Protein AF-A0A4Y2R1E6-F1 (afdb_monomer)

InterPro domains:
  IPR061502 Copia/RE1/RE2-like, N-terminal domain [PF14223] (24-165)

Secondary structure (DSSP, 8-state):
-PPP----PPPB-TTTHHHHHHHHHHHHHHTT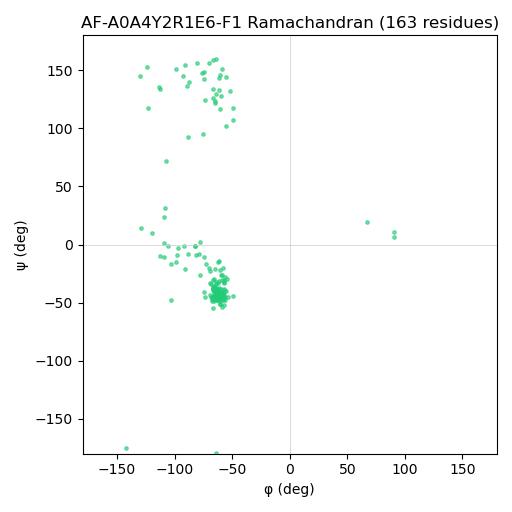-GGGGSSS---PPTT--HHHHHHHHHHHHHHHHHHHHTB-HHHHGGGTT--SHHHHHHHHHHHH-HHHHHHHHHHHHHHHH----TTS-HHHHHHHHHHHHHHHHHTT-PPPHHHHHHHHHHTS-GGGGGG--

Mean predicted aligned error: 11.77 Å

Organism: Araneus ventricosus (NCBI:txid182803)

Structure (mmCIF, N/CA/C/O backbone):
data_AF-A0A4Y2R1E6-F1
#
_entry.id   AF-A0A4Y2R1E6-F1
#
loop_
_atom_site.group_PDB
_atom_site.id
_atom_site.type_symbol
_atom_site.label_atom_id
_atom_site.label_alt_id
_atom_site.label_comp_id
_atom_site.label_asym_id
_atom_site.label_entity_id
_atom_site.label_seq_id
_atom_site.pdbx_PDB_ins_code
_atom_site.Cartn_x
_atom_site.Cartn_y
_atom_site.Cartn_z
_atom_site.occupancy
_atom_site.B_iso_or_equiv
_atom_site.auth_seq_id
_atom_site.auth_comp_id
_atom_site.auth_asym_id
_atom_site.auth_atom_id
_atom_site.pdbx_PDB_model_num
ATOM 1 N N . MET A 1 1 ? -1.240 11.149 -34.982 1.00 43.50 1 MET A N 1
ATOM 2 C CA . MET A 1 1 ? -1.102 10.604 -33.617 1.00 43.50 1 MET A CA 1
ATOM 3 C C . MET A 1 1 ? -2.066 11.384 -32.755 1.00 43.50 1 MET A C 1
ATOM 5 O O . MET A 1 1 ? -1.889 12.589 -32.640 1.00 43.50 1 MET A O 1
ATOM 9 N N . GLU A 1 2 ? -3.129 10.749 -32.270 1.00 37.09 2 GLU A N 1
ATOM 10 C CA . GLU A 1 2 ? -4.023 11.388 -31.299 1.00 37.09 2 GLU A CA 1
ATOM 11 C C . GLU A 1 2 ? -3.229 11.715 -30.027 1.00 37.09 2 GLU A C 1
ATOM 13 O O . GLU A 1 2 ? -2.329 10.945 -29.666 1.00 37.09 2 GLU A O 1
ATOM 18 N N . PRO A 1 3 ? -3.495 12.849 -29.357 1.00 45.69 3 PRO A N 1
ATOM 19 C CA . PRO A 1 3 ? -2.862 13.126 -28.080 1.00 45.69 3 PRO A CA 1
ATOM 20 C C . PRO A 1 3 ? -3.265 12.014 -27.110 1.00 45.69 3 PRO A C 1
ATOM 22 O O . PRO A 1 3 ? -4.446 11.847 -26.812 1.00 45.69 3 PRO A O 1
ATOM 25 N N . MET A 1 4 ? -2.280 11.233 -26.646 1.00 45.03 4 MET A N 1
ATOM 26 C CA . MET A 1 4 ? -2.476 10.284 -25.551 1.00 45.03 4 MET A CA 1
ATOM 27 C C . MET A 1 4 ? -3.177 11.036 -24.429 1.00 45.03 4 MET A C 1
ATOM 29 O O . MET A 1 4 ? -2.639 12.027 -23.938 1.00 45.03 4 MET A O 1
ATOM 33 N N . ASN A 1 5 ? -4.386 10.597 -24.084 1.00 47.94 5 ASN A N 1
ATOM 34 C CA . ASN A 1 5 ? -5.193 11.204 -23.044 1.00 47.94 5 ASN A CA 1
ATOM 35 C C . ASN A 1 5 ? -4.357 11.225 -21.757 1.00 47.94 5 ASN A C 1
ATOM 37 O O . ASN A 1 5 ? -4.124 10.190 -21.128 1.00 47.94 5 ASN A O 1
ATOM 41 N N . VAL A 1 6 ? -3.800 12.390 -21.425 1.00 58.16 6 VAL A N 1
ATOM 42 C CA . VAL A 1 6 ? -3.018 12.561 -20.208 1.00 58.16 6 VAL A CA 1
ATOM 43 C C . VAL A 1 6 ? -4.055 12.601 -19.109 1.00 58.16 6 VAL A C 1
ATOM 45 O O . VAL A 1 6 ? -4.661 13.641 -18.874 1.00 58.16 6 VAL A O 1
ATOM 48 N N . PHE A 1 7 ? -4.309 11.453 -18.483 1.00 63.84 7 PHE A N 1
ATOM 49 C CA . PHE A 1 7 ? -5.107 11.398 -17.269 1.00 63.84 7 PHE A CA 1
ATOM 50 C C . PHE A 1 7 ? -4.562 12.458 -16.300 1.00 63.84 7 PHE A C 1
ATOM 52 O O . PHE A 1 7 ? -3.455 12.329 -15.776 1.00 63.84 7 PHE A O 1
ATOM 59 N N . GLN A 1 8 ? -5.305 13.551 -16.126 1.00 72.25 8 GLN A N 1
ATOM 60 C CA . GLN A 1 8 ? -4.972 14.593 -15.168 1.00 72.25 8 GLN A CA 1
ATOM 61 C C . GLN A 1 8 ? -5.613 14.215 -13.840 1.00 72.25 8 GLN A C 1
ATOM 63 O O . GLN A 1 8 ? -6.771 14.520 -13.577 1.00 72.25 8 GLN A O 1
ATOM 68 N N . PHE A 1 9 ? -4.848 13.522 -13.008 1.00 84.88 9 PHE A N 1
ATOM 69 C CA . PHE A 1 9 ? -5.164 13.333 -11.597 1.00 84.88 9 PHE A CA 1
ATOM 70 C C . PHE A 1 9 ? -4.366 14.331 -10.764 1.00 84.88 9 PHE A C 1
ATOM 72 O O . PHE A 1 9 ? -3.263 14.753 -11.128 1.00 84.88 9 PHE A O 1
ATOM 79 N N . LYS A 1 10 ? -4.933 14.712 -9.619 1.00 90.94 10 LYS A N 1
ATOM 80 C CA . LYS A 1 10 ? -4.229 15.552 -8.655 1.00 90.94 10 LYS A CA 1
ATOM 81 C C . LYS A 1 10 ? -3.057 14.748 -8.090 1.00 90.94 10 LYS A C 1
ATOM 83 O O . LYS A 1 10 ? -3.251 13.637 -7.599 1.00 90.94 10 LYS A O 1
ATOM 88 N N . LYS A 1 11 ? -1.850 15.310 -8.166 1.00 96.12 11 LYS A N 1
ATOM 89 C CA . LYS A 1 11 ? -0.652 14.696 -7.585 1.00 96.12 11 LYS A CA 1
ATOM 90 C C . LYS A 1 11 ? -0.814 14.494 -6.076 1.00 96.12 11 LYS A C 1
ATOM 92 O O . LYS A 1 11 ? -1.562 15.239 -5.444 1.00 96.12 11 LYS A O 1
ATOM 97 N N . LEU A 1 12 ? -0.152 13.483 -5.512 1.00 96.19 12 LEU A N 1
ATOM 98 C CA . LEU A 1 12 ? -0.236 13.198 -4.079 1.00 96.19 12 LEU A CA 1
ATOM 99 C C . LEU A 1 12 ? 0.291 14.376 -3.265 1.00 96.19 12 LEU A C 1
ATOM 101 O O . LEU A 1 12 ? 1.394 14.857 -3.515 1.00 96.19 12 LEU A O 1
ATOM 105 N N . ASN A 1 13 ? -0.476 14.750 -2.251 1.00 91.31 13 ASN A N 1
ATOM 106 C CA . ASN A 1 13 ? -0.092 15.641 -1.176 1.00 91.31 13 ASN A CA 1
ATOM 107 C C . ASN A 1 13 ? -0.696 15.170 0.150 1.00 91.31 13 ASN A C 1
ATOM 109 O O . ASN A 1 13 ? -1.346 14.124 0.222 1.00 91.31 13 ASN A O 1
ATOM 113 N N . ASN A 1 14 ? -0.498 15.968 1.197 1.00 85.00 14 ASN A N 1
ATOM 114 C CA . ASN A 1 14 ? -0.884 15.608 2.559 1.00 85.00 14 ASN A CA 1
ATOM 115 C C . ASN A 1 14 ? -2.395 15.346 2.743 1.00 85.00 14 ASN A C 1
ATOM 117 O O . ASN A 1 14 ? -2.775 14.627 3.666 1.00 85.00 14 ASN A O 1
ATOM 121 N N . ASP A 1 15 ? -3.253 15.872 1.862 1.00 85.25 15 ASP A N 1
ATOM 122 C CA . ASP A 1 15 ? -4.706 15.915 2.078 1.00 85.25 15 ASP A CA 1
ATOM 123 C C . ASP A 1 15 ? -5.519 15.027 1.126 1.00 85.25 15 ASP A C 1
ATOM 125 O O . ASP A 1 15 ? -6.725 14.856 1.313 1.00 85.25 15 ASP A O 1
ATOM 129 N N . ASN A 1 16 ? -4.907 14.465 0.080 1.00 89.19 16 ASN A N 1
ATOM 130 C CA . ASN A 1 16 ? -5.647 13.797 -0.999 1.00 89.19 16 ASN A CA 1
ATOM 131 C C . ASN A 1 16 ? -5.316 12.312 -1.194 1.00 89.19 16 ASN A C 1
ATOM 133 O O . ASN A 1 16 ? -5.797 11.723 -2.165 1.00 89.19 16 ASN A O 1
ATOM 137 N N . TYR A 1 17 ? -4.567 11.690 -0.277 1.00 90.62 17 TYR A N 1
ATOM 138 C CA . TYR A 1 17 ? -4.094 10.311 -0.433 1.00 90.62 17 TYR A CA 1
ATOM 139 C C . TYR A 1 17 ? -5.188 9.311 -0.823 1.00 90.62 17 TYR A C 1
ATOM 141 O O . TYR A 1 17 ? -4.992 8.517 -1.737 1.00 90.62 17 TYR A O 1
ATOM 149 N N . ARG A 1 18 ? -6.370 9.361 -0.189 1.00 88.06 18 ARG A N 1
ATOM 150 C CA . ARG A 1 18 ? -7.468 8.426 -0.498 1.00 88.06 18 ARG A CA 1
ATOM 151 C C . ARG A 1 18 ? -7.880 8.483 -1.971 1.00 88.06 18 ARG A C 1
ATOM 153 O O . ARG A 1 18 ? -8.096 7.436 -2.575 1.00 88.06 18 ARG A O 1
ATOM 160 N N . GLN A 1 19 ? -8.017 9.688 -2.525 1.00 90.44 19 GLN A N 1
ATOM 161 C CA . GLN A 1 19 ? -8.400 9.867 -3.925 1.00 90.44 19 GLN A CA 1
ATOM 162 C C . GLN A 1 19 ? -7.232 9.511 -4.848 1.00 90.44 19 GLN A C 1
ATOM 164 O O . GLN A 1 19 ? -7.412 8.722 -5.770 1.00 90.44 19 GLN A O 1
ATOM 169 N N . TRP A 1 20 ? -6.023 9.989 -4.531 1.00 95.38 20 TRP A N 1
ATOM 170 C CA . TRP A 1 20 ? -4.803 9.654 -5.268 1.00 95.38 20 TRP A CA 1
ATOM 171 C C . TRP A 1 20 ? -4.600 8.135 -5.382 1.00 95.38 20 TRP A C 1
ATOM 173 O O . TRP A 1 20 ? -4.366 7.616 -6.470 1.00 95.38 20 TRP A O 1
ATOM 183 N N . LYS A 1 21 ? -4.783 7.393 -4.284 1.00 94.88 21 LYS A N 1
ATOM 184 C CA . LYS A 1 21 ? -4.656 5.931 -4.248 1.00 94.88 21 LYS A CA 1
ATOM 185 C C . LYS A 1 21 ? -5.617 5.256 -5.224 1.00 94.88 21 LYS A C 1
ATOM 187 O O . LYS A 1 21 ? -5.233 4.303 -5.901 1.00 94.88 21 LYS A O 1
ATOM 192 N N . LEU A 1 22 ? -6.865 5.725 -5.301 1.00 94.19 22 LEU A N 1
ATOM 193 C CA . LEU A 1 22 ? -7.852 5.198 -6.245 1.00 94.19 22 LEU A CA 1
ATOM 194 C C . LEU A 1 22 ? -7.458 5.517 -7.689 1.00 94.19 22 LEU A C 1
ATOM 196 O O . LEU A 1 22 ? -7.443 4.609 -8.519 1.00 94.19 22 LEU A O 1
ATOM 200 N N . ASP A 1 23 ? -7.080 6.763 -7.968 1.00 95.50 23 ASP A N 1
ATOM 201 C CA . ASP A 1 23 ? -6.728 7.217 -9.314 1.00 95.50 23 ASP A CA 1
ATOM 202 C C . ASP A 1 23 ? -5.497 6.472 -9.854 1.00 95.50 23 ASP A C 1
ATOM 204 O O . ASP A 1 23 ? -5.527 5.927 -10.960 1.00 95.50 23 ASP A O 1
ATOM 208 N N . ILE A 1 24 ? -4.434 6.354 -9.051 1.00 96.19 24 ILE A N 1
ATOM 209 C CA . ILE A 1 24 ? -3.210 5.646 -9.451 1.00 96.19 24 ILE A CA 1
ATOM 210 C C . ILE A 1 24 ? -3.439 4.141 -9.552 1.00 96.19 24 ILE A C 1
ATOM 212 O O . ILE A 1 24 ? -2.891 3.498 -10.449 1.00 96.19 24 ILE A O 1
ATOM 216 N N . LYS A 1 25 ? -4.312 3.564 -8.719 1.00 95.50 25 LYS A N 1
ATOM 217 C CA . LYS A 1 25 ? -4.726 2.168 -8.883 1.00 95.50 25 LYS A CA 1
ATOM 218 C C . LYS A 1 25 ? -5.420 1.940 -10.229 1.00 95.50 25 LYS A C 1
ATOM 220 O O . LYS A 1 25 ? -5.069 0.982 -10.916 1.00 95.50 25 LYS A O 1
ATOM 225 N N . MET A 1 26 ? -6.360 2.805 -10.618 1.00 96.00 26 MET A N 1
ATOM 226 C CA . MET A 1 26 ? -7.043 2.705 -11.916 1.00 96.00 26 MET A CA 1
ATOM 227 C C . MET A 1 26 ? -6.069 2.892 -13.082 1.00 96.00 26 MET A C 1
ATOM 229 O O . MET A 1 26 ? -6.111 2.127 -14.042 1.00 96.00 26 MET A O 1
ATOM 233 N N . LEU A 1 27 ? -5.134 3.835 -12.966 1.00 95.31 27 LEU A N 1
ATOM 234 C CA . LEU A 1 27 ? -4.097 4.063 -13.971 1.00 95.31 27 LEU A CA 1
ATOM 235 C C . LEU A 1 27 ? -3.175 2.851 -14.154 1.00 95.31 27 LEU A C 1
ATOM 237 O O . LEU A 1 27 ? -2.862 2.460 -15.276 1.00 95.31 27 LEU A O 1
ATOM 241 N N . LEU A 1 28 ? -2.722 2.242 -13.057 1.00 95.62 28 LEU A N 1
ATOM 242 C CA . LEU A 1 28 ? -1.891 1.042 -13.121 1.00 95.62 28 LEU A CA 1
ATOM 243 C C . LEU A 1 28 ? -2.661 -0.136 -13.731 1.00 95.62 28 LEU A C 1
ATOM 245 O O . LEU A 1 28 ? -2.058 -0.946 -14.432 1.00 95.62 28 LEU A O 1
ATOM 249 N N . MET A 1 29 ? -3.971 -0.242 -13.491 1.00 95.12 29 MET A N 1
ATOM 250 C CA . MET A 1 29 ? -4.819 -1.260 -14.122 1.00 95.12 29 MET A CA 1
ATOM 251 C C . MET A 1 29 ? -4.965 -1.029 -15.627 1.00 95.12 29 MET A C 1
ATOM 253 O O . MET A 1 29 ? -4.723 -1.958 -16.393 1.00 95.12 29 MET A O 1
ATOM 257 N N . GLU A 1 30 ? -5.282 0.197 -16.046 1.00 94.44 30 GLU A N 1
ATOM 258 C CA . GLU A 1 30 ? -5.410 0.578 -17.461 1.00 94.44 30 GLU A CA 1
ATOM 259 C C . GLU A 1 30 ? -4.123 0.285 -18.244 1.00 94.44 30 GLU A C 1
ATOM 261 O O . GLU A 1 30 ? -4.165 -0.275 -19.335 1.00 94.44 30 GLU A O 1
ATOM 266 N N . ARG A 1 31 ? -2.962 0.536 -17.628 1.00 93.75 31 ARG A N 1
ATOM 267 C CA . ARG A 1 31 ? -1.646 0.285 -18.234 1.00 93.75 31 ARG A CA 1
ATOM 268 C C . ARG A 1 31 ? -1.153 -1.162 -18.124 1.00 93.75 31 ARG A C 1
ATOM 270 O O . ARG A 1 31 ? -0.039 -1.444 -18.561 1.00 93.75 31 ARG A O 1
ATOM 277 N N . GLY A 1 32 ? -1.902 -2.064 -17.485 1.00 94.12 32 GLY A N 1
ATOM 278 C CA . GLY A 1 32 ? -1.463 -3.445 -17.229 1.00 94.12 32 GLY A CA 1
ATOM 279 C C . GLY A 1 32 ? -0.288 -3.575 -16.243 1.00 94.12 32 GLY A C 1
ATOM 280 O O . GLY A 1 32 ? 0.398 -4.599 -16.207 1.00 94.12 32 GLY A O 1
ATOM 281 N N . LEU A 1 33 ? -0.044 -2.543 -15.430 1.00 96.06 33 LEU A N 1
ATOM 282 C CA . LEU A 1 33 ? 1.063 -2.436 -14.472 1.00 96.06 33 LEU A CA 1
ATOM 283 C C . LEU A 1 33 ? 0.659 -2.802 -13.034 1.00 96.06 33 LEU A C 1
ATOM 285 O O . LEU A 1 33 ? 1.524 -2.950 -12.176 1.00 96.06 33 LEU A O 1
ATOM 289 N N . PHE A 1 34 ? -0.636 -2.983 -12.752 1.00 94.94 34 PHE A N 1
ATOM 290 C CA . PHE A 1 34 ? -1.148 -3.266 -11.400 1.00 94.94 34 PHE A CA 1
ATOM 291 C C . PHE A 1 34 ? -0.486 -4.485 -10.730 1.00 94.94 34 PHE A C 1
ATOM 293 O O . PHE A 1 34 ? -0.303 -4.507 -9.514 1.00 94.94 34 PHE A O 1
ATOM 300 N N . LYS A 1 35 ? -0.050 -5.474 -11.520 1.00 94.56 35 LYS A N 1
ATOM 301 C CA . LYS A 1 35 ? 0.689 -6.653 -11.038 1.00 94.56 35 LYS A CA 1
ATOM 302 C C . LYS A 1 35 ? 1.965 -6.307 -10.252 1.00 94.56 35 LYS A C 1
ATOM 304 O O . LYS A 1 35 ? 2.321 -7.055 -9.353 1.00 94.56 35 LYS A O 1
ATOM 309 N N . PHE A 1 36 ? 2.603 -5.164 -10.520 1.00 95.56 36 PHE A N 1
ATOM 310 C CA . PHE A 1 36 ? 3.846 -4.747 -9.854 1.00 95.56 36 PHE A CA 1
ATOM 311 C C . PHE A 1 36 ? 3.646 -4.109 -8.471 1.00 95.56 36 PHE A C 1
ATOM 313 O O . PHE A 1 36 ? 4.623 -3.900 -7.763 1.00 95.56 36 PHE A O 1
ATOM 320 N N . ILE A 1 37 ? 2.402 -3.823 -8.066 1.00 94.75 37 ILE A N 1
ATOM 321 C CA . ILE A 1 37 ? 2.069 -3.383 -6.694 1.00 94.75 37 ILE A CA 1
ATOM 322 C C . ILE A 1 37 ? 1.313 -4.460 -5.897 1.00 94.75 37 ILE A C 1
ATOM 324 O O . ILE A 1 37 ? 0.939 -4.254 -4.737 1.00 94.75 37 ILE A O 1
ATOM 328 N N . GLY A 1 38 ? 1.078 -5.623 -6.516 1.00 87.25 38 GLY A N 1
ATOM 329 C CA . GLY A 1 38 ? 0.345 -6.750 -5.946 1.00 87.25 38 GLY A CA 1
ATOM 330 C C . GLY A 1 38 ? 1.020 -7.383 -4.724 1.00 87.25 38 GLY A C 1
ATOM 331 O O . GLY A 1 38 ? 2.052 -6.928 -4.240 1.00 87.25 38 GLY A O 1
ATOM 332 N N . LYS A 1 39 ? 0.401 -8.434 -4.173 1.00 76.31 39 LYS A N 1
ATOM 333 C CA . LYS A 1 39 ? 0.958 -9.176 -3.022 1.00 76.31 39 LYS A CA 1
ATOM 334 C C . LYS A 1 39 ? 2.077 -10.142 -3.409 1.00 76.31 39 LYS A C 1
ATOM 336 O O . LYS A 1 39 ? 2.904 -10.460 -2.568 1.00 76.31 39 LYS A O 1
ATOM 341 N N . SER A 1 40 ? 2.068 -10.608 -4.650 1.00 78.62 40 SER A N 1
ATOM 342 C CA . SER A 1 40 ? 3.056 -11.537 -5.183 1.00 78.62 40 SER A CA 1
ATOM 343 C C . SER A 1 40 ? 3.864 -10.819 -6.245 1.00 78.62 40 SER A C 1
ATOM 345 O O . SER A 1 40 ? 3.287 -10.136 -7.095 1.00 78.62 40 SER A O 1
ATOM 347 N N . GLU A 1 41 ? 5.182 -10.970 -6.184 1.00 74.94 41 GLU A N 1
ATOM 348 C CA . GLU A 1 41 ? 6.064 -10.455 -7.219 1.00 74.94 41 GLU A CA 1
ATOM 349 C C . GLU A 1 41 ? 5.761 -11.180 -8.539 1.00 74.94 41 GLU A C 1
ATOM 351 O O . GLU A 1 41 ? 5.638 -12.410 -8.550 1.00 74.94 41 GLU A O 1
ATOM 356 N N . PRO A 1 42 ? 5.553 -10.456 -9.648 1.00 82.12 42 PRO A N 1
ATOM 357 C CA . PRO A 1 42 ? 5.315 -11.103 -10.924 1.00 82.12 42 PRO A CA 1
ATOM 358 C C . PRO A 1 42 ? 6.586 -11.834 -11.371 1.00 82.12 42 PRO A C 1
ATOM 360 O O . PRO A 1 42 ? 7.679 -11.281 -11.322 1.00 82.12 42 PRO A O 1
ATOM 363 N N . VAL A 1 43 ? 6.436 -13.076 -11.829 1.00 83.19 43 VAL A N 1
ATOM 364 C CA . VAL A 1 43 ? 7.552 -13.924 -12.268 1.00 83.19 43 VAL A CA 1
ATOM 365 C C . VAL A 1 43 ? 7.431 -14.167 -13.768 1.00 83.19 43 VAL A C 1
ATOM 367 O O . VAL A 1 43 ? 6.342 -14.434 -14.280 1.00 83.19 43 VAL A O 1
ATOM 370 N N . LEU A 1 44 ? 8.549 -14.051 -14.483 1.00 85.81 44 LEU A N 1
ATOM 371 C CA . LEU A 1 44 ? 8.631 -14.435 -15.890 1.00 85.81 44 LEU A CA 1
ATOM 372 C C . LEU A 1 44 ? 8.652 -15.958 -16.031 1.00 85.81 44 LEU A C 1
ATOM 374 O O . LEU A 1 44 ? 9.289 -16.646 -15.239 1.00 85.81 44 LEU A O 1
ATOM 378 N N . ALA A 1 45 ? 7.993 -16.479 -17.065 1.00 85.50 45 ALA A N 1
ATOM 379 C CA . ALA A 1 45 ? 8.001 -17.909 -17.350 1.00 85.50 45 ALA A CA 1
ATOM 380 C C . ALA A 1 45 ? 9.424 -18.429 -17.625 1.00 85.50 45 ALA A C 1
ATOM 382 O O . ALA A 1 45 ? 10.256 -17.740 -18.230 1.00 85.50 45 ALA A O 1
ATOM 383 N N . GLU A 1 46 ? 9.686 -19.673 -17.222 1.00 81.12 46 GLU A N 1
ATOM 384 C CA . GLU A 1 46 ? 10.912 -20.370 -17.603 1.00 81.12 46 GLU A CA 1
ATOM 385 C C . GLU A 1 46 ? 10.986 -20.480 -19.132 1.00 81.12 46 GLU A C 1
ATOM 387 O O . GLU A 1 46 ? 10.036 -20.899 -19.791 1.00 81.12 46 GLU A O 1
ATOM 392 N N . GLY A 1 47 ? 12.109 -20.045 -19.709 1.00 88.00 47 GLY A N 1
ATOM 393 C CA . GLY A 1 47 ? 12.294 -19.983 -21.163 1.00 88.00 47 GLY A CA 1
ATOM 394 C C . GLY A 1 47 ? 11.879 -18.665 -21.829 1.00 88.00 47 GLY A C 1
ATOM 395 O O . GLY A 1 47 ? 11.948 -18.583 -23.054 1.00 88.00 47 GLY A O 1
ATOM 396 N N . ALA A 1 48 ? 11.509 -17.627 -21.064 1.00 90.00 48 ALA A N 1
ATOM 397 C CA . ALA A 1 48 ? 11.206 -16.306 -21.620 1.00 90.00 48 ALA A CA 1
ATOM 398 C C . ALA A 1 48 ? 12.330 -15.792 -22.538 1.00 90.00 48 ALA A C 1
ATOM 400 O O . ALA A 1 48 ? 13.519 -15.790 -22.188 1.00 90.00 48 ALA A O 1
ATOM 401 N N . THR A 1 49 ? 11.930 -15.316 -23.713 1.00 94.19 49 THR A N 1
ATOM 402 C CA . THR A 1 49 ? 12.813 -14.730 -24.718 1.00 94.19 49 THR A CA 1
ATOM 403 C C . THR A 1 49 ? 13.473 -13.453 -24.195 1.00 94.19 49 THR A C 1
ATOM 405 O O . THR A 1 49 ? 12.971 -12.781 -23.290 1.00 94.19 49 THR A O 1
ATOM 408 N N . SER A 1 50 ? 14.590 -13.046 -24.805 1.00 92.94 50 SER A N 1
ATOM 409 C CA . SER A 1 50 ? 15.253 -11.778 -24.461 1.00 92.94 50 SER A CA 1
ATOM 410 C C . SER A 1 50 ? 14.323 -10.568 -24.611 1.00 92.94 50 SER A C 1
ATOM 412 O O . SER A 1 50 ? 14.408 -9.624 -23.829 1.00 92.94 50 SER A O 1
ATOM 414 N N . ARG A 1 51 ? 13.399 -10.609 -25.583 1.00 93.81 51 ARG A N 1
ATOM 415 C CA . ARG A 1 51 ? 12.403 -9.554 -25.803 1.00 93.81 51 ARG A CA 1
ATOM 416 C C . ARG A 1 51 ? 11.407 -9.461 -24.647 1.00 93.81 51 ARG A C 1
ATOM 418 O O . ARG A 1 51 ? 11.128 -8.360 -24.189 1.00 93.81 51 ARG A O 1
ATOM 425 N N . GLU A 1 52 ? 10.898 -10.592 -24.168 1.00 93.50 52 GLU A N 1
ATOM 426 C CA . GLU A 1 52 ? 9.957 -10.631 -23.039 1.00 93.50 52 GLU A CA 1
ATOM 427 C C . GLU A 1 52 ? 10.616 -10.176 -21.736 1.00 93.50 52 GLU A C 1
ATOM 429 O O . GLU A 1 52 ? 10.010 -9.424 -20.978 1.00 93.50 52 GLU A O 1
ATOM 434 N N . LYS A 1 53 ? 11.880 -10.559 -21.509 1.00 92.69 53 LYS A N 1
ATOM 435 C CA . LYS A 1 53 ? 12.669 -10.081 -20.362 1.00 92.69 53 LYS A CA 1
ATOM 436 C C . LYS A 1 53 ? 12.839 -8.562 -20.380 1.00 92.69 53 LYS A C 1
ATOM 438 O O . LYS A 1 53 ? 12.622 -7.907 -19.366 1.00 92.69 53 LYS A O 1
ATOM 443 N N . MET A 1 54 ? 13.185 -8.000 -21.538 1.00 94.00 54 MET A N 1
ATOM 444 C CA . MET A 1 54 ? 13.354 -6.554 -21.695 1.00 94.00 54 MET A CA 1
ATOM 445 C C . MET A 1 54 ? 12.036 -5.796 -21.490 1.00 94.00 54 MET A C 1
ATOM 447 O O . MET A 1 54 ? 12.014 -4.780 -20.800 1.00 94.00 54 MET A O 1
ATOM 451 N N . GLU A 1 55 ? 10.934 -6.300 -22.051 1.00 94.56 55 GLU A N 1
ATOM 452 C CA . GLU A 1 55 ? 9.601 -5.717 -21.860 1.00 94.56 55 GLU A CA 1
ATOM 453 C C . GLU A 1 55 ? 9.173 -5.760 -20.388 1.00 94.56 55 GLU A C 1
ATOM 455 O O . GLU A 1 55 ? 8.625 -4.795 -19.861 1.00 94.56 55 GLU A O 1
ATOM 460 N N . PHE A 1 56 ? 9.454 -6.858 -19.692 1.00 93.94 56 PHE A N 1
ATOM 461 C CA . PHE A 1 56 ? 9.122 -7.004 -18.280 1.00 93.94 56 PHE A CA 1
ATOM 462 C C . PHE A 1 56 ? 9.865 -6.006 -17.387 1.00 93.94 56 PHE A C 1
ATOM 464 O O . PHE A 1 56 ? 9.234 -5.335 -16.569 1.00 93.94 56 PHE A O 1
ATOM 471 N N . GLU A 1 57 ? 11.177 -5.851 -17.580 1.00 94.00 57 GLU A N 1
ATOM 472 C CA . GLU A 1 57 ? 11.959 -4.841 -16.859 1.00 94.00 57 GLU A CA 1
ATOM 473 C C . GLU A 1 57 ? 11.508 -3.419 -17.215 1.00 94.00 57 GLU A C 1
ATOM 475 O O . GLU A 1 57 ? 11.366 -2.568 -16.335 1.00 94.00 57 GLU A O 1
ATOM 480 N N . HIS A 1 58 ? 11.158 -3.167 -18.480 1.00 95.50 58 HIS A N 1
ATOM 481 C CA . HIS A 1 58 ? 10.557 -1.895 -18.872 1.00 95.50 58 HIS A CA 1
ATOM 482 C C . HIS A 1 58 ? 9.251 -1.622 -18.108 1.00 95.50 58 HIS A C 1
ATOM 484 O O . HIS A 1 58 ? 9.048 -0.516 -17.602 1.00 95.50 58 HIS A O 1
ATOM 490 N N . GLN A 1 59 ? 8.377 -2.622 -17.967 1.00 95.88 59 GLN A N 1
ATOM 491 C CA . GLN A 1 59 ? 7.130 -2.486 -17.216 1.00 95.88 59 GLN A CA 1
ATOM 492 C C . GLN A 1 59 ? 7.361 -2.272 -15.711 1.00 95.88 59 GLN A C 1
ATOM 494 O O . GLN A 1 59 ? 6.645 -1.462 -15.116 1.00 95.88 59 GLN A O 1
ATOM 499 N N . LYS A 1 60 ? 8.374 -2.914 -15.107 1.00 95.25 60 LYS A N 1
ATOM 500 C CA . LYS A 1 60 ? 8.784 -2.665 -13.710 1.00 95.25 60 LYS A CA 1
ATOM 501 C C . LYS A 1 60 ? 9.173 -1.205 -13.500 1.00 95.25 60 LYS A C 1
ATOM 503 O O . LYS A 1 60 ? 8.573 -0.522 -12.667 1.00 95.25 60 LYS A O 1
ATOM 508 N N . CYS A 1 61 ? 10.100 -0.702 -14.315 1.00 95.94 61 CYS A N 1
ATOM 509 C CA . CYS A 1 61 ? 10.538 0.693 -14.269 1.00 95.94 61 CYS A CA 1
ATOM 510 C C . CYS A 1 61 ? 9.371 1.657 -14.512 1.00 95.94 61 CYS A C 1
ATOM 512 O O . CYS A 1 61 ? 9.222 2.658 -13.812 1.00 95.94 61 CYS A O 1
ATOM 514 N N . LYS A 1 62 ? 8.491 1.339 -15.469 1.00 97.06 62 LYS A N 1
ATOM 515 C CA . LYS A 1 62 ? 7.317 2.157 -15.791 1.00 97.06 62 LYS A CA 1
ATOM 516 C C . LYS A 1 62 ? 6.310 2.213 -14.642 1.00 97.06 62 LYS A C 1
ATOM 518 O O . LYS A 1 62 ? 5.702 3.263 -14.433 1.00 97.06 62 LYS A O 1
ATOM 523 N N . ALA A 1 63 ? 6.121 1.122 -13.900 1.00 97.38 63 ALA A N 1
ATOM 524 C CA . ALA A 1 63 ? 5.247 1.094 -12.730 1.00 97.38 63 ALA A CA 1
ATOM 525 C C . ALA A 1 63 ? 5.787 2.000 -11.613 1.00 97.38 63 ALA A C 1
ATOM 527 O O . ALA A 1 63 ? 5.048 2.852 -11.119 1.00 97.38 63 ALA A O 1
ATOM 528 N N . LEU A 1 64 ? 7.081 1.886 -11.288 1.00 97.44 64 LEU A N 1
ATOM 529 C CA . LEU A 1 64 ? 7.729 2.737 -10.285 1.00 97.44 64 LEU A CA 1
ATOM 530 C C . LEU A 1 64 ? 7.688 4.214 -10.699 1.00 97.44 64 LEU A C 1
ATOM 532 O O . LEU A 1 64 ? 7.230 5.060 -9.933 1.00 97.44 64 LEU A O 1
ATOM 536 N N . ALA A 1 65 ? 8.060 4.517 -11.945 1.00 97.00 65 ALA A N 1
ATOM 537 C CA . ALA A 1 65 ? 8.007 5.874 -12.483 1.00 97.00 65 ALA A CA 1
ATOM 538 C C . ALA A 1 65 ? 6.583 6.450 -12.463 1.00 97.00 65 ALA A C 1
ATOM 540 O O . ALA A 1 65 ? 6.400 7.627 -12.168 1.00 97.00 65 ALA A O 1
ATOM 541 N N . THR A 1 66 ? 5.561 5.632 -12.741 1.00 96.38 66 THR A N 1
ATOM 542 C CA . THR A 1 66 ? 4.157 6.065 -12.675 1.00 96.38 66 THR A CA 1
ATOM 543 C C . THR A 1 66 ? 3.781 6.520 -11.263 1.00 96.38 66 THR A C 1
ATOM 545 O O . THR A 1 66 ? 3.143 7.561 -11.122 1.00 96.38 66 THR A O 1
ATOM 548 N N . ILE A 1 67 ? 4.209 5.789 -10.228 1.00 97.44 67 ILE A N 1
ATOM 549 C CA . ILE A 1 67 ? 3.981 6.177 -8.830 1.00 97.44 67 ILE A CA 1
ATOM 550 C C . ILE A 1 67 ? 4.767 7.451 -8.514 1.00 97.44 67 ILE A C 1
ATOM 552 O O . ILE A 1 67 ? 4.156 8.447 -8.140 1.00 97.44 67 ILE A O 1
ATOM 556 N N . TYR A 1 68 ? 6.082 7.468 -8.745 1.00 97.44 68 TYR A N 1
ATOM 557 C CA . TYR A 1 68 ? 6.955 8.600 -8.413 1.00 97.44 68 TYR A CA 1
ATOM 558 C C . TYR A 1 68 ? 6.519 9.917 -9.079 1.00 97.44 68 TYR A C 1
ATOM 560 O O . TYR A 1 68 ? 6.453 10.967 -8.443 1.00 97.44 68 TYR A O 1
ATOM 568 N N . LEU A 1 69 ? 6.156 9.878 -10.366 1.00 95.69 69 LEU A N 1
ATOM 569 C CA . LEU A 1 69 ? 5.733 11.067 -11.118 1.00 95.69 69 LEU A CA 1
ATOM 570 C C . LEU A 1 69 ? 4.336 11.569 -10.730 1.00 95.69 69 LEU A C 1
ATOM 572 O O . LEU A 1 69 ? 3.985 12.713 -11.036 1.00 95.69 69 LEU A O 1
ATOM 576 N N . SER A 1 70 ? 3.546 10.733 -10.056 1.00 96.31 70 SER A N 1
ATOM 577 C CA . SER A 1 70 ? 2.242 11.119 -9.521 1.00 96.31 70 SER A CA 1
ATOM 578 C C . SER A 1 70 ? 2.324 11.852 -8.180 1.00 96.31 70 SER A C 1
ATOM 580 O O . SER A 1 70 ? 1.289 12.249 -7.650 1.00 96.31 70 SER A O 1
ATOM 582 N N . LEU A 1 71 ? 3.524 12.043 -7.630 1.00 97.06 71 LEU A N 1
ATOM 583 C CA . LEU A 1 71 ? 3.753 12.733 -6.365 1.00 97.06 71 LEU A CA 1
ATOM 584 C C . LEU A 1 71 ? 4.028 14.225 -6.594 1.00 97.06 71 LEU A C 1
ATOM 586 O O . LEU A 1 71 ? 4.642 14.616 -7.596 1.00 97.06 71 LEU A O 1
ATOM 590 N N . GLU A 1 72 ? 3.572 15.076 -5.673 1.00 96.75 72 GLU A N 1
ATOM 591 C CA . GLU A 1 72 ? 4.115 16.432 -5.562 1.00 96.75 72 GLU A CA 1
ATOM 592 C C . GLU A 1 72 ? 5.575 16.381 -5.093 1.00 96.75 72 GLU A C 1
ATOM 594 O O . GLU A 1 72 ? 6.013 15.397 -4.497 1.00 96.75 72 GLU A O 1
ATOM 599 N N . GLU A 1 73 ? 6.337 17.449 -5.352 1.00 95.88 73 GLU A N 1
ATOM 600 C CA . GLU A 1 73 ? 7.768 17.498 -5.021 1.00 95.88 73 GLU A CA 1
ATOM 601 C C . GLU A 1 73 ? 8.028 17.214 -3.536 1.00 95.88 73 GLU A C 1
ATOM 603 O O . GLU A 1 73 ? 8.916 16.440 -3.203 1.00 95.88 73 GLU A O 1
ATOM 608 N N . SER A 1 74 ? 7.168 17.748 -2.662 1.00 94.00 74 SER A N 1
ATOM 609 C CA . SER A 1 74 ? 7.225 17.568 -1.205 1.00 94.00 74 SER A CA 1
ATOM 610 C C . SER A 1 74 ? 7.053 16.122 -0.733 1.00 94.00 74 SER A C 1
ATOM 612 O O . SER A 1 74 ? 7.323 15.832 0.427 1.00 94.00 74 SER A O 1
ATOM 614 N N . GLN A 1 75 ? 6.578 15.226 -1.602 1.00 95.25 75 GLN A N 1
ATOM 615 C CA . GLN A 1 75 ? 6.273 13.833 -1.271 1.00 95.25 75 GLN A CA 1
ATOM 616 C C . GLN A 1 75 ? 7.261 12.842 -1.887 1.00 95.25 75 GLN A C 1
ATOM 618 O O . GLN A 1 75 ? 7.233 11.664 -1.542 1.00 95.25 75 GLN A O 1
ATOM 623 N N . LYS A 1 76 ? 8.128 13.288 -2.803 1.00 96.25 76 LYS A N 1
ATOM 624 C CA . LYS A 1 76 ? 9.067 12.405 -3.510 1.00 96.25 76 LYS A CA 1
ATOM 625 C C . LYS A 1 76 ? 10.109 11.788 -2.587 1.00 96.25 76 LYS A C 1
ATOM 627 O O . LYS A 1 76 ? 10.442 10.620 -2.770 1.00 96.25 76 LYS A O 1
ATOM 632 N N . ASP A 1 77 ? 10.559 12.538 -1.583 1.00 95.81 77 ASP A N 1
ATOM 633 C CA . ASP A 1 77 ? 11.539 12.061 -0.602 1.00 95.81 77 ASP A CA 1
ATOM 634 C C . ASP A 1 77 ? 11.037 10.829 0.166 1.00 95.81 77 ASP A C 1
ATOM 636 O O . ASP A 1 77 ? 11.835 9.985 0.559 1.00 95.81 77 ASP A O 1
ATOM 640 N N . LEU A 1 78 ? 9.714 10.655 0.298 1.00 94.69 78 LEU A N 1
ATOM 641 C CA . LEU A 1 78 ? 9.110 9.503 0.980 1.00 94.69 78 LEU A CA 1
ATOM 642 C C . LEU A 1 78 ? 9.376 8.162 0.281 1.00 94.69 78 LEU A C 1
ATOM 644 O O . LEU A 1 78 ? 9.231 7.113 0.902 1.00 94.69 78 LEU A O 1
ATOM 648 N N . VAL A 1 79 ? 9.704 8.187 -1.012 1.00 96.94 79 VAL A N 1
ATOM 649 C CA . VAL A 1 79 ? 9.938 6.989 -1.834 1.00 96.94 79 VAL A CA 1
ATOM 650 C C . VAL A 1 79 ? 11.259 7.067 -2.602 1.00 96.94 79 VAL A C 1
ATOM 652 O O . VAL A 1 79 ? 11.461 6.298 -3.538 1.00 96.94 79 VAL A O 1
ATOM 655 N N . ALA A 1 80 ? 12.150 7.998 -2.247 1.00 93.00 80 ALA A N 1
ATOM 656 C CA . ALA A 1 80 ? 13.389 8.240 -2.988 1.00 93.00 80 ALA A CA 1
ATOM 657 C C . ALA A 1 80 ? 14.324 7.019 -3.012 1.00 93.00 80 ALA A C 1
ATOM 659 O O . ALA A 1 80 ? 15.025 6.808 -3.997 1.00 93.00 80 ALA A O 1
ATOM 660 N N . GLU A 1 81 ? 14.296 6.210 -1.952 1.00 94.69 81 GLU A N 1
ATOM 661 C CA . GLU A 1 81 ? 15.097 4.988 -1.813 1.00 94.69 81 GLU A CA 1
ATOM 662 C C . GLU A 1 81 ? 14.372 3.724 -2.308 1.00 94.69 81 GLU A C 1
ATOM 664 O O . GLU A 1 81 ? 14.936 2.637 -2.254 1.00 94.69 81 GLU A O 1
ATOM 669 N N . ALA A 1 82 ? 13.125 3.830 -2.781 1.00 96.56 82 ALA A N 1
ATOM 670 C CA . ALA A 1 82 ? 12.384 2.670 -3.265 1.00 96.56 82 ALA A CA 1
ATOM 671 C C . ALA A 1 82 ? 12.924 2.203 -4.627 1.00 96.56 82 ALA A C 1
ATOM 673 O O . ALA A 1 82 ? 12.910 2.957 -5.603 1.00 96.56 82 ALA A O 1
ATOM 674 N N . GLU A 1 83 ? 13.323 0.936 -4.719 1.00 95.62 83 GLU A N 1
ATOM 675 C CA . GLU A 1 83 ? 13.833 0.327 -5.952 1.00 95.62 83 GLU A CA 1
ATOM 676 C C . GLU A 1 83 ? 12.713 -0.316 -6.777 1.00 95.62 83 GLU A C 1
ATOM 678 O O . GLU A 1 83 ? 12.829 -0.499 -7.993 1.00 95.62 83 GLU A O 1
ATOM 683 N N . THR A 1 84 ? 11.588 -0.635 -6.133 1.00 96.19 84 THR A N 1
ATOM 684 C CA . THR A 1 84 ? 10.435 -1.257 -6.785 1.00 96.19 84 THR A CA 1
ATOM 685 C C . T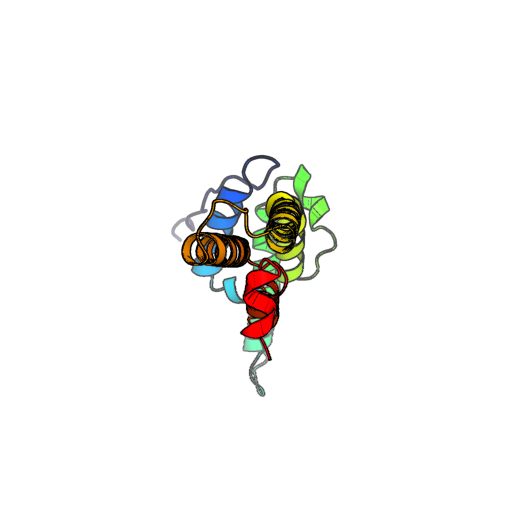HR A 1 84 ? 9.148 -0.458 -6.604 1.00 96.19 84 THR A C 1
ATOM 687 O O . THR A 1 84 ? 8.917 0.228 -5.607 1.00 96.19 84 THR A O 1
ATOM 690 N N . ALA A 1 85 ? 8.228 -0.605 -7.565 1.00 96.94 85 ALA A N 1
ATOM 691 C CA . ALA A 1 85 ? 6.881 -0.040 -7.455 1.00 96.94 85 ALA A CA 1
ATOM 692 C C . ALA A 1 85 ? 6.151 -0.534 -6.193 1.00 96.94 85 ALA A C 1
ATOM 694 O O . ALA A 1 85 ? 5.352 0.198 -5.609 1.00 96.94 85 ALA A O 1
ATOM 695 N N . LYS A 1 86 ? 6.434 -1.773 -5.768 1.00 96.12 86 LYS A N 1
ATOM 696 C CA . LYS A 1 86 ? 5.852 -2.380 -4.576 1.00 96.12 86 LYS A CA 1
ATOM 697 C C . LYS A 1 86 ? 6.319 -1.695 -3.296 1.00 96.12 86 LYS A C 1
ATOM 699 O O . LYS A 1 86 ? 5.483 -1.396 -2.443 1.00 96.12 86 LYS A O 1
ATOM 704 N N . GLU A 1 87 ? 7.617 -1.445 -3.170 1.00 95.69 87 GLU A N 1
ATOM 705 C CA . GLU A 1 87 ? 8.199 -0.727 -2.032 1.00 95.69 87 GLU A CA 1
ATOM 706 C C . GLU A 1 87 ? 7.635 0.687 -1.938 1.00 95.69 87 GLU A C 1
ATOM 708 O O . GLU A 1 87 ? 7.069 1.044 -0.907 1.00 95.69 87 GLU A O 1
ATOM 713 N N . ALA A 1 88 ? 7.671 1.445 -3.041 1.00 97.50 88 ALA A N 1
ATOM 714 C CA . ALA A 1 88 ? 7.127 2.801 -3.093 1.00 97.50 88 ALA A CA 1
ATOM 715 C C . ALA A 1 88 ? 5.643 2.837 -2.687 1.00 97.50 88 ALA A C 1
ATOM 717 O O . ALA A 1 88 ? 5.227 3.668 -1.882 1.00 97.50 88 ALA A O 1
ATOM 718 N N . TRP A 1 89 ? 4.835 1.906 -3.211 1.00 96.56 89 TRP A N 1
ATOM 719 C CA . TRP A 1 89 ? 3.418 1.798 -2.858 1.00 96.56 89 TRP A CA 1
ATOM 720 C C . TRP A 1 89 ? 3.207 1.504 -1.367 1.00 96.56 89 TRP A C 1
ATOM 722 O O . TRP A 1 89 ? 2.349 2.117 -0.734 1.00 96.56 89 TRP A O 1
ATOM 732 N N . THR A 1 90 ? 3.999 0.587 -0.807 1.00 92.81 90 THR A N 1
ATOM 733 C CA . THR A 1 90 ? 3.882 0.151 0.593 1.00 92.81 90 THR A CA 1
ATOM 734 C C . THR A 1 90 ? 4.292 1.263 1.559 1.00 92.81 90 THR A C 1
ATOM 736 O O . THR A 1 90 ? 3.561 1.525 2.509 1.00 92.81 90 THR A O 1
ATOM 739 N N . LEU A 1 91 ? 5.386 1.983 1.284 1.00 94.25 91 LEU A N 1
ATOM 740 C CA . LEU A 1 91 ? 5.812 3.140 2.083 1.00 94.25 91 LEU A CA 1
ATOM 741 C C . LEU A 1 91 ? 4.712 4.205 2.159 1.00 94.25 91 LEU A C 1
ATOM 743 O O . LEU A 1 91 ? 4.365 4.685 3.238 1.00 94.25 91 LEU A O 1
ATOM 747 N N . LEU A 1 92 ? 4.095 4.530 1.020 1.00 94.38 92 LEU A N 1
ATOM 748 C CA . LEU A 1 92 ? 2.996 5.493 0.975 1.00 94.38 92 LEU A CA 1
ATOM 749 C C . LEU A 1 92 ? 1.751 4.983 1.722 1.00 94.38 92 LEU A C 1
ATOM 751 O O . LEU A 1 92 ? 1.100 5.765 2.411 1.00 94.38 92 LEU A O 1
ATOM 755 N N . GLU A 1 93 ? 1.417 3.691 1.634 1.00 90.56 93 GLU A N 1
ATOM 756 C CA . GLU A 1 93 ? 0.361 3.082 2.462 1.00 90.56 93 GLU A CA 1
ATOM 757 C C . GLU A 1 93 ? 0.651 3.221 3.962 1.00 90.56 93 GLU A C 1
ATOM 759 O O . GLU A 1 93 ? -0.235 3.603 4.727 1.00 90.56 93 GLU A O 1
ATOM 764 N N . GLU A 1 94 ? 1.885 2.981 4.397 1.00 86.75 94 GLU A N 1
ATOM 765 C CA . GLU A 1 94 ? 2.262 3.084 5.808 1.00 86.75 94 GLU A CA 1
ATOM 766 C C . GLU A 1 94 ? 2.208 4.519 6.348 1.00 86.75 94 GLU A C 1
ATOM 768 O O . GLU A 1 94 ? 1.777 4.722 7.487 1.00 86.75 94 GLU A O 1
ATOM 773 N N . ILE A 1 95 ? 2.599 5.505 5.535 1.00 87.81 95 ILE A N 1
ATOM 774 C CA . ILE A 1 95 ? 2.625 6.929 5.904 1.00 87.81 95 ILE A CA 1
ATOM 775 C C . ILE A 1 95 ? 1.221 7.533 5.939 1.00 87.81 95 ILE A C 1
ATOM 777 O O . ILE A 1 95 ? 0.898 8.302 6.847 1.00 87.81 95 ILE A O 1
ATOM 781 N N . TYR A 1 96 ? 0.371 7.184 4.972 1.00 84.62 96 TYR A N 1
ATOM 782 C CA . TYR A 1 96 ? -0.924 7.838 4.778 1.00 84.62 96 TYR A CA 1
ATOM 783 C C . TYR A 1 96 ? -2.134 7.051 5.284 1.00 84.62 96 TYR A C 1
ATOM 785 O O . TYR A 1 96 ? -3.190 7.640 5.540 1.00 84.62 96 TYR A O 1
ATOM 793 N N . GLU A 1 97 ? -1.991 5.748 5.534 1.00 81.38 97 GLU A N 1
ATOM 794 C CA . GLU A 1 97 ? -2.990 4.939 6.240 1.00 81.38 97 GLU A CA 1
ATOM 795 C C . GLU A 1 97 ? -2.586 4.498 7.676 1.00 81.38 97 GLU A C 1
ATOM 797 O O . GLU A 1 97 ? -3.093 3.476 8.151 1.00 81.38 97 GLU A O 1
ATOM 802 N N . PRO A 1 98 ? -1.792 5.250 8.479 1.00 64.44 98 PRO A N 1
ATOM 803 C CA . PRO A 1 98 ? -1.468 4.868 9.855 1.00 64.44 98 PRO A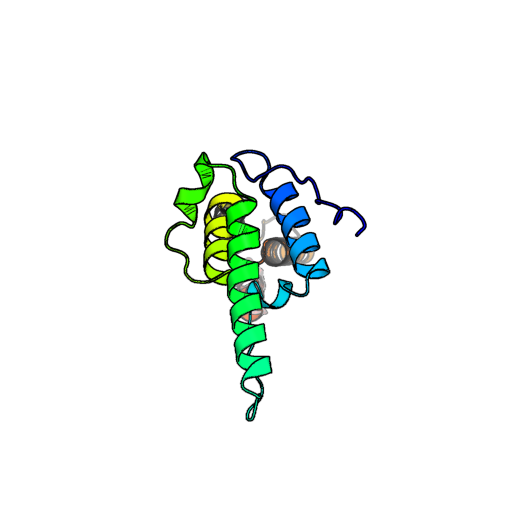 CA 1
ATOM 804 C C . PRO A 1 98 ? -2.685 4.982 10.775 1.00 64.44 98 PRO A C 1
ATOM 806 O O . PRO A 1 98 ? -2.752 4.293 11.793 1.00 64.44 98 PRO A O 1
ATOM 809 N N . LYS A 1 99 ? -3.709 5.761 10.385 1.00 59.94 99 LYS A N 1
ATOM 810 C CA . LYS A 1 99 ? -5.022 5.732 11.046 1.00 59.94 99 LYS A CA 1
ATOM 811 C C . LYS A 1 99 ? -5.623 4.328 11.029 1.00 59.94 99 LYS A C 1
ATOM 813 O O . LYS A 1 99 ? -6.288 3.987 11.993 1.00 59.94 99 LYS A O 1
ATOM 818 N N . SER A 1 100 ? -5.338 3.494 10.022 1.00 67.81 100 SER A N 1
ATOM 819 C CA . SER A 1 100 ? -5.705 2.075 10.053 1.00 67.81 100 SER A CA 1
ATOM 820 C C . SER A 1 100 ? -4.928 1.328 11.136 1.00 67.81 100 SER A C 1
ATOM 822 O O . SER A 1 100 ? -5.539 0.632 11.926 1.00 67.81 100 SER A O 1
ATOM 824 N N . ARG A 1 101 ? -3.610 1.526 11.284 1.00 71.31 101 ARG A N 1
ATOM 825 C CA . ARG A 1 101 ? -2.804 0.852 12.326 1.00 71.31 101 ARG A CA 1
ATOM 826 C C . ARG A 1 101 ? -3.219 1.248 13.744 1.00 71.31 101 ARG A C 1
ATOM 828 O O . ARG A 1 101 ? -3.433 0.370 14.575 1.00 71.31 101 ARG A O 1
ATOM 835 N N . ALA A 1 102 ? -3.380 2.545 14.004 1.00 77.62 102 ALA A N 1
ATOM 836 C CA . ALA A 1 102 ? -3.886 3.046 15.281 1.00 77.62 102 ALA A CA 1
ATOM 837 C C . ALA A 1 102 ? -5.323 2.563 15.537 1.00 77.62 102 ALA A C 1
ATOM 839 O O . ALA A 1 102 ? -5.633 2.116 16.637 1.00 77.62 102 ALA A O 1
ATOM 840 N N . ARG A 1 103 ? -6.183 2.559 14.507 1.00 79.31 103 ARG A N 1
ATOM 841 C CA . ARG A 1 103 ? -7.546 2.019 14.600 1.00 79.31 103 ARG A CA 1
ATOM 842 C C . ARG A 1 103 ? -7.562 0.507 14.812 1.00 79.31 103 ARG A C 1
ATOM 844 O O . ARG A 1 103 ? -8.379 0.042 15.586 1.00 79.31 103 ARG A O 1
ATOM 851 N N . ILE A 1 104 ? -6.669 -0.256 14.186 1.00 85.25 104 ILE A N 1
ATOM 852 C CA . ILE A 1 104 ? -6.504 -1.702 14.384 1.00 85.25 104 ILE A CA 1
ATOM 853 C 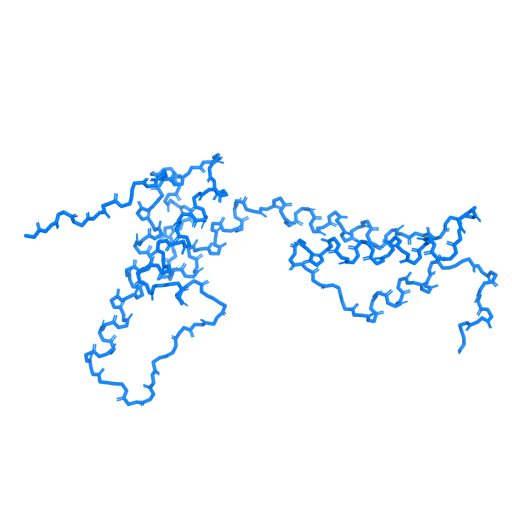C . ILE A 1 104 ? -6.034 -1.968 15.814 1.00 85.25 104 ILE A C 1
ATOM 855 O O . ILE A 1 104 ? -6.558 -2.871 16.456 1.00 85.25 104 ILE A O 1
ATOM 859 N N . ALA A 1 105 ? -5.078 -1.190 16.330 1.00 85.06 105 ALA A N 1
ATOM 860 C CA . ALA A 1 105 ? -4.622 -1.302 17.713 1.00 85.06 105 ALA A CA 1
ATOM 861 C C . ALA A 1 105 ? -5.754 -0.985 18.703 1.00 85.06 105 ALA A C 1
ATOM 863 O O . ALA A 1 105 ? -5.975 -1.746 19.642 1.00 85.06 105 ALA A O 1
ATOM 864 N N . GLN A 1 106 ? -6.521 0.079 18.446 1.00 85.94 106 GLN A N 1
ATOM 865 C CA . GLN A 1 106 ? -7.702 0.427 19.230 1.00 85.94 106 GLN A CA 1
ATOM 866 C C . GLN A 1 106 ? -8.756 -0.688 19.181 1.00 85.94 106 GLN A C 1
ATOM 868 O O . GLN A 1 106 ? -9.188 -1.152 20.226 1.00 85.94 106 GLN A O 1
ATOM 873 N N . LEU A 1 107 ? -9.127 -1.162 17.990 1.00 88.06 107 LEU A N 1
ATOM 874 C CA . LEU A 1 107 ? -10.105 -2.236 17.801 1.00 88.06 107 LEU A CA 1
ATOM 875 C C . LEU A 1 107 ? -9.648 -3.559 18.437 1.00 88.06 107 LEU A C 1
ATOM 877 O O . LEU A 1 107 ? -10.478 -4.320 18.919 1.00 88.06 107 LEU A O 1
ATOM 881 N N . ARG A 1 108 ? -8.337 -3.837 18.463 1.00 91.25 108 ARG A N 1
ATOM 882 C CA . ARG A 1 108 ? -7.765 -4.979 19.193 1.00 91.25 108 ARG A CA 1
ATOM 883 C C . ARG A 1 108 ? -7.927 -4.811 20.698 1.00 91.25 108 ARG A C 1
ATOM 885 O O . ARG A 1 108 ? -8.360 -5.745 21.358 1.00 91.25 108 ARG A O 1
ATOM 892 N N . SER A 1 109 ? -7.604 -3.632 21.224 1.00 90.62 109 SER A N 1
ATOM 893 C CA . SER A 1 109 ? -7.806 -3.315 22.642 1.00 90.62 109 SER A CA 1
ATOM 894 C C . SER A 1 109 ? -9.284 -3.426 23.035 1.00 90.62 109 SER A C 1
ATOM 896 O O . SER A 1 109 ? -9.617 -4.044 24.042 1.00 90.62 109 SER A O 1
ATOM 898 N N . GLU A 1 110 ? -10.188 -2.906 22.198 1.00 90.19 110 GLU A N 1
ATOM 899 C CA . GLU A 1 110 ? -11.637 -3.051 22.362 1.00 90.19 110 GLU A CA 1
ATOM 900 C C . GLU A 1 110 ? -12.034 -4.536 22.364 1.00 90.19 110 GLU A C 1
ATOM 902 O O . GLU A 1 110 ? -12.702 -4.970 23.289 1.00 90.19 110 GLU A O 1
ATOM 907 N N . PHE A 1 111 ? -11.554 -5.342 21.410 1.00 92.94 111 PHE A N 1
ATOM 908 C CA . PHE A 1 111 ? -11.857 -6.777 21.335 1.00 92.94 111 PHE A CA 1
ATOM 909 C C . PHE A 1 111 ? -11.469 -7.547 22.610 1.00 92.94 111 PHE A C 1
ATOM 911 O O . PHE A 1 111 ? -12.319 -8.221 23.191 1.00 92.94 111 PHE A O 1
ATOM 918 N N . TYR A 1 112 ? -10.224 -7.413 23.085 1.00 90.50 112 TYR A N 1
ATOM 919 C CA . TYR A 1 112 ? -9.756 -8.137 24.280 1.00 90.50 112 TYR A CA 1
ATOM 920 C C . TYR A 1 112 ? -10.306 -7.575 25.602 1.00 90.50 112 TYR A C 1
ATOM 922 O O . TYR A 1 112 ? -10.145 -8.194 26.650 1.00 90.50 112 TYR A O 1
ATOM 930 N N . SER A 1 113 ? -10.951 -6.405 25.582 1.00 90.69 113 SER A N 1
ATOM 931 C CA . SER A 1 113 ? -11.580 -5.813 26.771 1.00 90.69 113 SER A CA 1
ATOM 932 C C . SER A 1 113 ? -13.081 -6.090 26.878 1.00 90.69 113 SER A C 1
ATOM 934 O O . SER A 1 113 ? -13.684 -5.722 27.889 1.00 90.69 113 SER A O 1
ATOM 936 N N . ILE A 1 114 ? -13.690 -6.760 25.888 1.00 91.06 114 ILE A N 1
ATOM 937 C CA . ILE A 1 114 ? -15.103 -7.157 25.941 1.00 91.06 114 ILE A CA 1
ATOM 938 C C . ILE A 1 114 ? -15.314 -8.164 27.073 1.00 91.06 114 ILE A C 1
ATOM 940 O O . ILE A 1 114 ? -14.735 -9.249 27.082 1.00 91.06 114 ILE A O 1
ATOM 944 N N . LYS A 1 115 ? -16.201 -7.805 28.003 1.00 88.06 115 LYS A N 1
ATOM 945 C CA . LYS A 1 115 ? -16.619 -8.636 29.135 1.00 88.06 115 LYS A CA 1
ATOM 946 C C . LYS A 1 115 ? -18.125 -8.688 29.220 1.00 88.06 115 LYS A C 1
ATOM 948 O O . LYS A 1 115 ? -18.769 -7.664 28.967 1.00 88.06 115 LYS A O 1
ATOM 953 N N . LYS A 1 116 ? -18.662 -9.839 29.638 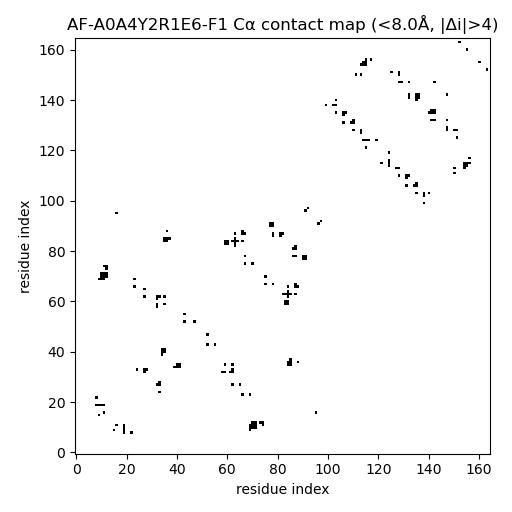1.00 88.12 116 LYS A N 1
ATOM 954 C CA . LYS A 1 116 ? -20.097 -9.946 29.837 1.00 88.12 116 LYS A CA 1
ATOM 955 C C . LYS A 1 116 ? -20.544 -9.031 30.981 1.00 88.12 116 LYS A C 1
ATOM 957 O O . LYS A 1 116 ? -20.075 -9.161 32.110 1.00 88.12 116 LYS A O 1
ATOM 962 N N . GLN A 1 117 ? -21.483 -8.132 30.717 1.00 87.25 117 GLN A N 1
ATOM 963 C CA . GLN A 1 117 ? -22.120 -7.320 31.750 1.00 87.25 117 GLN A CA 1
ATOM 964 C C . GLN A 1 117 ? -23.118 -8.154 32.582 1.00 87.25 117 GLN A C 1
ATOM 966 O O . GLN A 1 117 ? -23.770 -9.063 32.052 1.00 87.25 117 GLN A O 1
ATOM 971 N N . PRO A 1 118 ? -23.310 -7.848 33.879 1.00 84.25 118 PRO A N 1
ATOM 972 C CA . PRO A 1 118 ? -24.244 -8.599 34.722 1.00 84.25 118 PRO A CA 1
ATOM 973 C C . PRO A 1 118 ? -25.681 -8.611 34.180 1.00 84.25 118 PRO A C 1
ATOM 975 O O . PRO A 1 118 ? -26.354 -9.634 34.222 1.00 84.25 118 PRO A O 1
ATOM 978 N N . SER A 1 119 ? -26.137 -7.490 33.616 1.00 86.88 119 SER A N 1
ATOM 979 C CA . SER A 1 119 ? -27.505 -7.310 33.116 1.00 86.88 119 SER A CA 1
ATOM 980 C C . SER A 1 119 ? -27.720 -7.732 31.660 1.00 86.88 119 SER A C 1
ATOM 982 O O . SER A 1 119 ? -28.861 -7.732 31.198 1.00 86.88 119 SER A O 1
ATOM 984 N N . GLU A 1 120 ? -26.664 -8.066 30.911 1.00 87.56 120 GLU A N 1
ATOM 985 C CA . GLU A 1 120 ? -26.804 -8.417 29.495 1.00 87.56 120 GLU A CA 1
ATOM 986 C C . GLU A 1 120 ? -27.023 -9.920 29.281 1.00 87.56 120 GLU A C 1
ATOM 988 O O . GLU A 1 120 ? -26.614 -10.752 30.093 1.00 87.56 120 GLU A O 1
ATOM 993 N N . SER A 1 121 ? -27.665 -10.292 28.171 1.00 89.31 121 SER A N 1
ATOM 994 C CA . SER A 1 121 ? -27.819 -11.702 27.793 1.00 89.31 121 SER A CA 1
ATOM 995 C C . SER A 1 121 ? -26.554 -12.238 27.118 1.00 89.31 121 SER A C 1
ATOM 997 O O . SER A 1 121 ? -25.804 -11.485 26.496 1.00 89.31 121 SER A O 1
ATOM 999 N N . ILE A 1 122 ? -26.348 -13.557 27.170 1.00 86.56 122 ILE A N 1
ATOM 1000 C CA . ILE A 1 122 ? -25.232 -14.224 26.475 1.00 86.56 122 ILE A CA 1
ATOM 1001 C C . ILE A 1 122 ? -25.272 -13.928 24.970 1.00 86.56 122 ILE A C 1
ATOM 1003 O O . ILE A 1 122 ? -24.241 -13.646 24.373 1.00 86.56 122 ILE A O 1
ATOM 1007 N N . GLY A 1 123 ? -26.460 -13.929 24.355 1.00 87.75 123 GLY A N 1
ATOM 1008 C CA . GLY A 1 123 ? -26.604 -13.639 22.926 1.00 87.75 123 GLY A CA 1
ATOM 1009 C C . GLY A 1 123 ? -26.126 -12.234 22.541 1.00 87.75 123 GLY A C 1
ATOM 1010 O O . GLY A 1 123 ? -25.476 -12.073 21.511 1.00 87.75 123 GLY A O 1
ATOM 1011 N N . ILE A 1 124 ? -26.392 -11.229 23.384 1.00 90.88 124 ILE A N 1
ATOM 1012 C CA . ILE A 1 124 ? -25.918 -9.850 23.175 1.00 90.88 124 ILE A CA 1
ATOM 1013 C C . ILE A 1 124 ? -24.395 -9.777 23.327 1.00 90.88 124 ILE A C 1
ATOM 1015 O O . ILE A 1 124 ? -23.715 -9.210 22.475 1.00 90.88 124 ILE A O 1
ATOM 1019 N N . TYR A 1 125 ? -23.855 -10.418 24.361 1.00 91.50 125 TYR A N 1
ATOM 1020 C CA . TYR A 1 125 ? -22.415 -10.503 24.587 1.00 91.50 125 TYR A CA 1
ATOM 1021 C C . TYR A 1 125 ? -21.668 -11.153 23.404 1.00 91.50 125 TYR A C 1
ATOM 1023 O O . TYR A 1 125 ? -20.711 -10.579 22.878 1.00 91.50 125 TYR A O 1
ATOM 1031 N N . LEU A 1 126 ? -22.150 -12.298 22.906 1.00 90.88 126 LEU A N 1
ATOM 1032 C CA . LEU A 1 126 ? -21.576 -12.962 21.729 1.00 90.88 126 LEU A CA 1
ATOM 1033 C C . LEU A 1 126 ? -21.660 -12.078 20.475 1.00 90.88 126 LEU A C 1
ATOM 1035 O O . LEU A 1 126 ? -20.723 -12.047 19.673 1.00 90.88 126 LEU A O 1
ATOM 1039 N N . ALA A 1 127 ? -22.751 -11.321 20.314 1.00 90.62 127 ALA A N 1
ATOM 1040 C CA . ALA A 1 127 ? -22.898 -10.378 19.211 1.00 90.62 127 ALA A CA 1
ATOM 1041 C C . ALA A 1 127 ? -21.858 -9.246 19.273 1.00 90.62 127 ALA A C 1
ATOM 1043 O O . ALA A 1 127 ? -21.298 -8.894 18.232 1.00 90.62 127 ALA A O 1
ATOM 1044 N N . HIS A 1 128 ? -21.534 -8.720 20.462 1.00 92.06 128 HIS A N 1
ATOM 1045 C CA . HIS A 1 128 ? -20.470 -7.722 20.630 1.00 92.06 128 HIS A CA 1
ATOM 1046 C C . HIS A 1 128 ? -19.105 -8.260 20.174 1.00 92.06 128 HIS A C 1
ATOM 1048 O O . HIS A 1 128 ? -18.398 -7.585 19.421 1.00 92.06 128 HIS A O 1
ATOM 1054 N N . ILE A 1 129 ? -18.760 -9.497 20.551 1.00 92.62 129 ILE A N 1
ATOM 1055 C CA . ILE A 1 129 ? -17.502 -10.143 20.138 1.00 92.62 129 ILE A CA 1
ATOM 1056 C C . ILE A 1 129 ? -17.451 -10.313 18.618 1.00 92.62 129 ILE A C 1
ATOM 1058 O O . ILE A 1 129 ? -16.467 -9.933 17.977 1.00 92.62 129 ILE A O 1
ATOM 1062 N N . GLN A 1 130 ? -18.525 -10.826 18.012 1.00 91.19 130 GLN A N 1
ATOM 1063 C CA . GLN A 1 130 ? -18.599 -10.991 16.558 1.00 91.19 130 GLN A CA 1
ATOM 1064 C C . GLN A 1 130 ? -18.511 -9.650 15.820 1.00 91.19 130 GLN A C 1
ATOM 1066 O O . GLN A 1 130 ? -17.863 -9.551 14.774 1.00 91.19 130 GLN A O 1
ATOM 1071 N N . GLN A 1 131 ? -19.132 -8.601 16.362 1.00 91.38 131 GLN A N 1
ATOM 1072 C CA . GLN A 1 131 ? -19.082 -7.263 15.786 1.00 91.38 131 GLN A CA 1
ATOM 1073 C C . GLN A 1 131 ? -17.667 -6.675 15.843 1.00 91.38 131 GLN A C 1
ATOM 1075 O O . GLN A 1 131 ? -17.208 -6.118 14.843 1.00 91.38 131 GLN A O 1
ATOM 1080 N N . ALA A 1 132 ? -16.951 -6.855 16.954 1.00 90.50 132 ALA A N 1
ATOM 1081 C CA . ALA A 1 132 ? -15.562 -6.427 17.099 1.00 90.50 132 ALA A CA 1
ATOM 1082 C C . ALA A 1 132 ? -14.611 -7.206 16.170 1.00 90.50 132 ALA A C 1
ATOM 1084 O O . ALA A 1 132 ? -13.811 -6.598 15.453 1.00 90.50 132 ALA A O 1
ATOM 1085 N N . ALA A 1 133 ? -14.757 -8.533 16.076 1.00 90.06 133 ALA A N 1
ATOM 1086 C CA . ALA A 1 133 ? -13.993 -9.361 15.138 1.00 90.06 133 ALA A CA 1
ATOM 1087 C C . ALA A 1 133 ? -14.240 -8.947 13.673 1.00 90.06 133 ALA A C 1
ATOM 1089 O O . ALA A 1 133 ? -13.307 -8.829 12.872 1.00 90.06 133 ALA A O 1
ATOM 1090 N N . LYS A 1 134 ? -15.495 -8.642 13.318 1.00 85.81 134 LYS A N 1
ATOM 1091 C CA . LYS A 1 134 ? -15.861 -8.123 11.992 1.00 85.81 134 LYS A CA 1
ATOM 1092 C C . LYS A 1 134 ? -15.272 -6.735 11.733 1.00 85.81 134 LYS A C 1
ATOM 1094 O O . LYS A 1 134 ? -14.820 -6.472 10.619 1.00 85.81 134 LYS A O 1
ATOM 1099 N N . ALA A 1 135 ? -15.253 -5.854 12.732 1.00 81.00 135 ALA A N 1
ATOM 1100 C CA . ALA A 1 135 ? -14.653 -4.528 12.613 1.00 81.00 135 ALA A CA 1
ATOM 1101 C C . ALA A 1 135 ? -13.143 -4.613 12.336 1.00 81.00 135 ALA A C 1
ATOM 1103 O O . ALA A 1 135 ? -12.647 -3.912 11.453 1.00 81.00 135 ALA A O 1
ATOM 1104 N N . LEU A 1 136 ? -12.435 -5.523 13.010 1.00 84.25 136 LEU A N 1
ATOM 1105 C CA . LEU A 1 136 ? -11.025 -5.812 12.738 1.00 84.25 136 LEU A CA 1
ATOM 1106 C C . LEU A 1 136 ? -10.813 -6.355 11.323 1.00 84.25 136 LEU A C 1
ATOM 1108 O 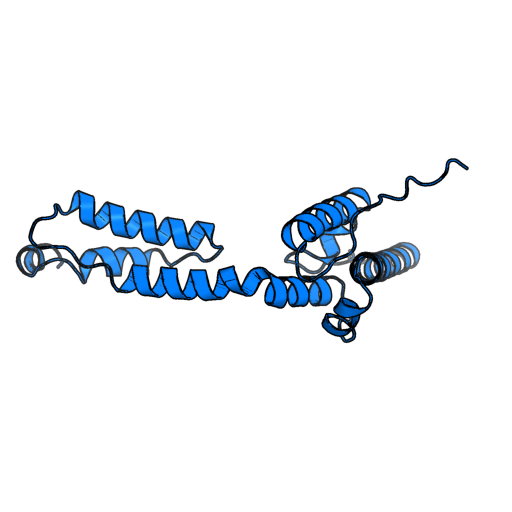O . LEU A 1 136 ? -9.960 -5.845 10.592 1.00 84.25 136 LEU A O 1
ATOM 1112 N N . LYS A 1 137 ? -11.643 -7.315 10.894 1.00 82.75 137 LYS A N 1
ATOM 1113 C CA . LYS A 1 137 ? -11.590 -7.870 9.533 1.00 82.75 137 LYS A CA 1
ATOM 1114 C C . LYS A 1 137 ? -11.777 -6.781 8.473 1.00 82.75 137 LYS A C 1
ATOM 1116 O O . LYS A 1 137 ? -11.018 -6.731 7.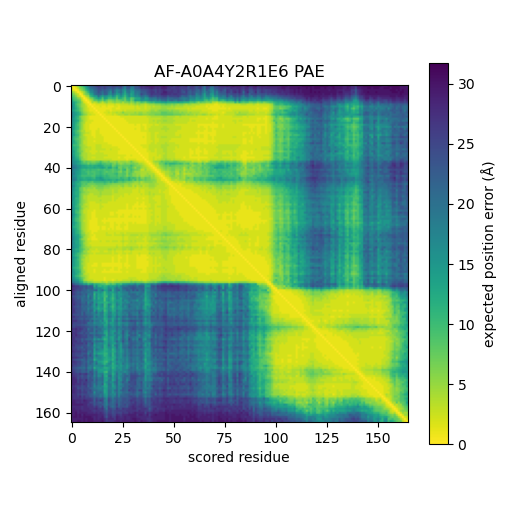508 1.00 82.75 137 LYS A O 1
ATOM 1121 N N . ASN A 1 138 ? -12.731 -5.874 8.683 1.00 74.75 138 ASN A N 1
ATOM 1122 C CA . ASN A 1 138 ? -12.979 -4.731 7.801 1.00 74.75 138 ASN A CA 1
ATOM 1123 C C . ASN A 1 138 ? -11.823 -3.719 7.795 1.00 74.75 138 ASN A C 1
ATOM 1125 O O . ASN A 1 138 ? -11.576 -3.087 6.772 1.00 74.75 138 ASN A O 1
ATOM 1129 N N . ALA A 1 139 ? -11.099 -3.585 8.909 1.00 72.94 139 ALA A N 1
ATOM 1130 C CA . ALA A 1 139 ? -9.881 -2.782 9.003 1.00 72.94 139 ALA A CA 1
ATOM 1131 C C . ALA A 1 139 ? -8.644 -3.481 8.397 1.00 72.94 139 ALA A C 1
ATOM 1133 O O . ALA A 1 139 ? -7.546 -2.935 8.437 1.00 72.94 139 ALA A O 1
ATOM 1134 N N . GLY A 1 140 ? -8.802 -4.679 7.822 1.00 73.06 140 GLY A N 1
ATOM 1135 C CA . GLY A 1 140 ? -7.726 -5.422 7.165 1.00 73.06 140 GLY A CA 1
ATOM 1136 C C . GLY A 1 140 ? -6.953 -6.375 8.080 1.00 73.06 140 GLY A C 1
ATOM 1137 O O . GLY A 1 140 ? -5.931 -6.914 7.653 1.00 73.06 140 GLY A O 1
ATOM 1138 N N . LYS A 1 141 ? -7.422 -6.629 9.312 1.00 81.31 141 LYS A N 1
ATOM 1139 C CA . LYS A 1 141 ? -6.802 -7.581 10.246 1.00 81.31 141 LYS A CA 1
ATOM 1140 C C . LYS A 1 141 ? -7.793 -8.658 10.685 1.00 81.31 141 LYS A C 1
ATOM 1142 O O . LYS A 1 141 ? -8.774 -8.364 11.348 1.00 81.31 141 LYS A O 1
ATOM 1147 N N . SER A 1 142 ? -7.519 -9.919 10.367 1.00 83.62 142 SER A N 1
ATOM 1148 C CA . SER A 1 142 ? -8.314 -11.038 10.893 1.00 83.62 142 SER A CA 1
ATOM 1149 C C . SER A 1 142 ? -7.734 -11.522 12.224 1.00 83.62 142 SER A C 1
ATOM 1151 O O . SER A 1 142 ? -6.512 -11.645 12.337 1.00 83.62 142 SER A O 1
ATOM 1153 N N . ILE A 1 143 ? -8.598 -11.780 13.210 1.00 86.94 143 ILE A N 1
ATOM 1154 C CA . ILE A 1 143 ? -8.254 -12.537 14.423 1.00 86.94 143 ILE A CA 1
ATOM 1155 C C . ILE A 1 143 ? -8.468 -14.036 14.127 1.00 86.94 143 ILE A C 1
ATOM 1157 O O . ILE A 1 143 ? -9.425 -14.353 13.411 1.00 86.94 143 ILE A O 1
ATOM 1161 N N . PRO A 1 144 ? -7.580 -14.932 14.597 1.00 90.38 144 PRO A N 1
ATOM 1162 C CA . PRO A 1 144 ? -7.775 -16.382 14.521 1.00 90.38 144 PRO A CA 1
ATOM 1163 C C . PRO A 1 144 ? -9.096 -16.844 15.165 1.00 90.38 144 PRO A C 1
ATOM 1165 O O . PRO A 1 144 ? -9.543 -16.271 16.155 1.00 90.38 144 PRO A O 1
ATOM 1168 N N . GLU A 1 145 ? -9.757 -17.858 14.601 1.00 87.00 145 GLU A N 1
ATOM 1169 C CA . GLU A 1 145 ? -11.071 -18.311 15.100 1.00 87.00 145 GLU A CA 1
ATOM 1170 C C . GLU A 1 145 ? -11.009 -18.878 16.524 1.00 87.00 145 GLU A C 1
ATOM 1172 O O . GLU A 1 145 ? -11.943 -18.692 17.301 1.00 87.00 145 GLU A O 1
ATOM 1177 N N . ASP A 1 146 ? -9.896 -19.510 16.885 1.00 89.19 146 ASP A N 1
ATOM 1178 C CA . ASP A 1 146 ? -9.605 -20.007 18.228 1.00 89.19 146 ASP A CA 1
ATOM 1179 C C . ASP A 1 146 ? -9.487 -18.873 19.253 1.00 89.19 146 ASP A C 1
ATOM 1181 O O . ASP A 1 146 ? -10.038 -18.992 20.344 1.00 89.19 146 ASP A O 1
ATOM 1185 N N . GLU A 1 147 ? -8.883 -17.734 18.900 1.00 88.69 147 GLU A N 1
ATOM 1186 C CA . GLU A 1 147 ? -8.881 -16.553 19.778 1.00 88.69 147 GLU A CA 1
ATOM 1187 C C . GLU A 1 147 ? -10.277 -15.935 19.928 1.00 88.69 147 GLU A C 1
ATOM 1189 O O . GLU A 1 147 ? -10.632 -15.441 20.999 1.00 88.69 147 GLU A O 1
ATOM 1194 N N . VAL A 1 148 ? -11.099 -15.975 18.874 1.00 89.00 148 VAL A N 1
ATOM 1195 C CA . VAL A 1 148 ? -12.502 -15.548 18.968 1.00 89.00 148 VAL A CA 1
ATOM 1196 C C . VAL A 1 148 ? -13.278 -16.456 19.919 1.00 89.00 148 VAL A C 1
ATOM 1198 O O . VAL A 1 148 ? -14.003 -15.950 20.774 1.00 89.00 148 VAL A O 1
ATOM 1201 N N . ALA A 1 149 ? -13.100 -17.772 19.805 1.00 87.69 149 ALA A N 1
ATOM 1202 C CA . ALA A 1 149 ? -13.726 -18.746 20.692 1.00 87.69 149 ALA A CA 1
ATOM 1203 C C . ALA A 1 149 ? -13.249 -18.588 22.143 1.00 87.69 149 ALA A C 1
ATOM 1205 O O . ALA A 1 149 ? -14.071 -18.579 23.057 1.00 87.69 149 ALA A O 1
ATOM 1206 N N . TYR A 1 150 ? -11.946 -18.387 22.348 1.00 87.50 150 TYR A N 1
ATOM 1207 C CA . TYR A 1 150 ? -11.372 -18.115 23.662 1.00 87.50 150 TYR A CA 1
ATOM 1208 C C . TYR A 1 150 ? -12.031 -16.893 24.307 1.00 87.50 150 TYR A C 1
ATOM 1210 O O . TYR A 1 150 ? -12.525 -16.976 25.431 1.00 87.50 150 TYR A O 1
ATOM 1218 N N . GLN A 1 151 ? -12.157 -15.792 23.559 1.00 86.69 151 GLN A N 1
ATOM 1219 C CA . GLN A 1 151 ? -12.747 -14.565 24.087 1.00 86.69 151 GLN A CA 1
ATOM 1220 C C . GLN A 1 151 ? -14.229 -14.706 24.441 1.00 86.69 151 GLN A C 1
ATOM 1222 O O . GLN A 1 151 ? -14.683 -14.029 25.360 1.00 86.69 151 GLN A O 1
ATOM 1227 N N . MET A 1 152 ? -14.971 -15.577 23.742 1.00 87.25 152 MET A N 1
ATOM 1228 C CA . MET A 1 152 ? -16.375 -15.898 24.042 1.00 87.25 152 MET A CA 1
ATOM 1229 C C . MET A 1 152 ? -16.559 -16.679 25.345 1.00 87.25 152 MET A C 1
ATOM 1231 O O . MET A 1 152 ? -17.657 -16.665 25.895 1.00 87.25 152 MET A O 1
ATOM 1235 N N . ILE A 1 153 ? -15.522 -17.378 25.805 1.00 84.50 153 ILE A N 1
ATOM 1236 C CA . ILE A 1 153 ? -15.580 -18.281 26.956 1.00 84.50 153 ILE A CA 1
ATOM 1237 C C . ILE A 1 153 ? -14.947 -17.629 28.189 1.00 84.50 153 ILE A C 1
ATOM 1239 O O . ILE A 1 153 ? -15.559 -17.623 29.252 1.00 84.50 153 ILE A O 1
ATOM 1243 N N . GLU A 1 154 ? -13.757 -17.035 28.047 1.00 79.88 154 GLU A N 1
ATOM 1244 C CA . GLU A 1 154 ? -12.953 -16.506 29.162 1.00 79.88 154 GLU A CA 1
ATOM 1245 C C . GLU A 1 154 ? -13.681 -15.426 29.979 1.00 79.88 154 GLU A C 1
ATOM 1247 O O . GLU A 1 154 ? -13.448 -15.285 31.177 1.00 79.88 154 GLU A O 1
ATOM 1252 N N . ASN A 1 155 ? -14.570 -14.655 29.347 1.00 77.38 155 ASN A N 1
ATOM 1253 C CA . ASN A 1 155 ? -15.229 -13.515 29.987 1.00 77.38 155 ASN A CA 1
ATOM 1254 C C . ASN A 1 155 ? -16.723 -13.756 30.264 1.00 77.38 155 ASN A C 1
ATOM 1256 O O . ASN A 1 155 ? -17.496 -12.797 30.402 1.00 77.38 155 ASN A O 1
ATOM 1260 N N . LEU A 1 156 ? -17.120 -15.030 30.360 1.00 75.88 156 LEU A N 1
ATOM 1261 C CA . LEU A 1 156 ? -18.397 -15.435 30.938 1.00 75.88 156 LEU A CA 1
ATOM 1262 C C . LEU A 1 156 ? -18.340 -15.354 32.477 1.00 75.88 156 LEU A C 1
ATOM 1264 O O . LEU A 1 156 ? -17.283 -15.545 33.073 1.00 75.88 156 LEU A O 1
ATOM 1268 N N . PRO A 1 157 ? -19.459 -15.040 33.151 1.00 67.50 157 PRO A N 1
ATOM 1269 C CA . PRO A 1 157 ? -19.503 -15.035 34.603 1.00 67.50 157 PRO A CA 1
ATOM 1270 C C . PRO A 1 157 ? -19.413 -16.465 35.174 1.00 67.50 157 PRO A C 1
ATOM 1272 O O . PRO A 1 157 ? -19.826 -17.408 34.495 1.00 67.50 157 PRO A O 1
ATOM 1275 N N . PRO A 1 158 ? -18.965 -16.629 36.440 1.00 67.25 158 PRO A N 1
ATOM 1276 C CA . PRO A 1 158 ? -18.669 -17.938 37.052 1.00 67.25 158 PRO A CA 1
ATOM 1277 C C . PRO A 1 158 ? -19.844 -18.927 37.072 1.00 67.25 158 PRO A C 1
ATOM 1279 O O . PRO A 1 158 ? -19.684 -20.135 37.194 1.00 67.25 158 PRO A O 1
ATOM 1282 N N . GLU A 1 159 ? -21.063 -18.412 36.935 1.00 68.19 159 GLU A N 1
ATOM 1283 C CA . GLU A 1 159 ? -22.304 -19.182 36.798 1.00 68.19 159 GLU A CA 1
ATOM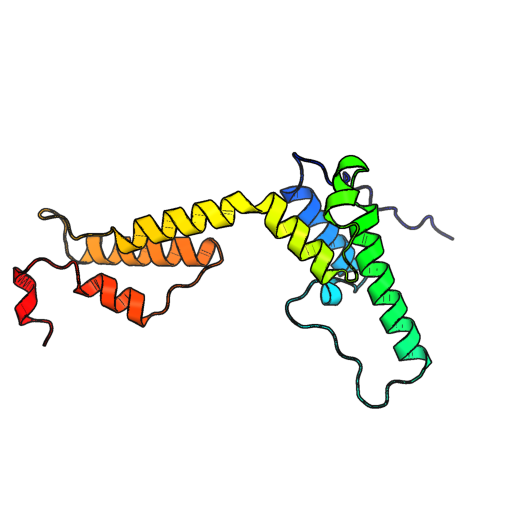 1284 C C . GLU A 1 159 ? -22.328 -20.091 35.549 1.00 68.19 159 GLU A C 1
ATOM 1286 O O . GLU A 1 159 ? -23.144 -21.012 35.485 1.00 68.19 159 GLU A O 1
ATOM 1291 N N . PHE A 1 160 ? -21.411 -19.891 34.594 1.00 63.41 160 PHE A N 1
ATOM 1292 C CA . PHE A 1 160 ? -21.253 -20.708 33.386 1.00 63.41 160 PHE A CA 1
ATOM 1293 C C . PHE A 1 160 ? -20.029 -21.639 33.407 1.00 63.41 160 PHE A C 1
ATOM 1295 O O . PHE A 1 160 ? -19.880 -22.434 32.477 1.00 63.41 160 PHE A O 1
ATOM 1302 N N . ASP A 1 161 ? -19.213 -21.622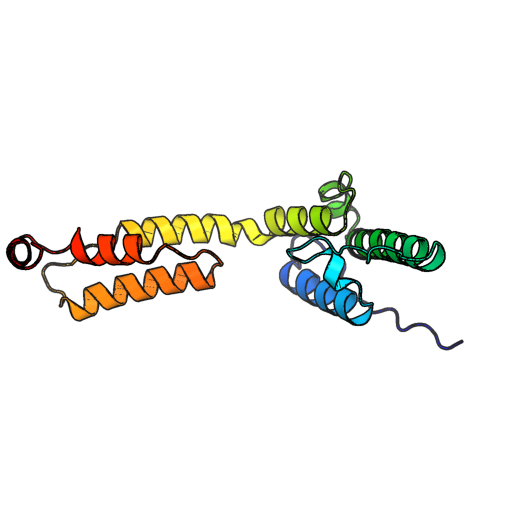 34.470 1.00 62.38 161 ASP A N 1
ATOM 1303 C CA . ASP A 1 161 ? -17.989 -22.440 34.583 1.00 62.38 161 ASP A CA 1
ATOM 1304 C C . ASP A 1 161 ? -18.278 -23.950 34.478 1.00 62.38 161 ASP A C 1
ATOM 1306 O O . ASP A 1 161 ? -17.452 -24.726 34.009 1.00 62.38 161 ASP A O 1
ATOM 1310 N N . ASN A 1 162 ? -19.492 -24.375 34.839 1.00 59.84 162 ASN A N 1
ATOM 1311 C CA . ASN A 1 162 ? -19.908 -25.781 34.806 1.00 59.84 162 ASN A CA 1
ATOM 1312 C C . ASN A 1 162 ? -20.289 -26.298 33.404 1.00 59.84 162 ASN A C 1
ATOM 1314 O O . ASN A 1 162 ? -20.566 -27.486 33.256 1.00 59.84 162 ASN A O 1
ATOM 1318 N N . ILE A 1 163 ? -20.379 -25.426 32.392 1.00 57.91 163 ILE A N 1
ATOM 1319 C CA . ILE A 1 163 ? -20.753 -25.797 31.010 1.00 57.91 163 ILE A CA 1
ATOM 1320 C C . ILE A 1 163 ? -19.508 -25.937 30.118 1.00 57.91 163 ILE A C 1
ATOM 1322 O O . ILE A 1 163 ? -19.569 -26.531 29.044 1.00 57.91 163 ILE A O 1
ATOM 1326 N N . VAL A 1 164 ? -18.368 -25.420 30.576 1.00 49.59 164 VAL A N 1
ATOM 1327 C CA . VAL A 1 164 ? -17.098 -25.382 29.853 1.00 49.59 164 VAL A CA 1
ATOM 1328 C C . VAL A 1 164 ? -16.146 -26.402 30.495 1.00 49.59 164 VAL A C 1
ATOM 1330 O O . VAL A 1 164 ? -15.215 -26.036 31.207 1.00 49.59 164 VAL A O 1
ATOM 1333 N N . GLN A 1 165 ? -16.409 -27.696 30.293 1.00 42.72 165 GLN A N 1
ATOM 1334 C CA . GLN A 1 165 ? -15.471 -28.789 30.597 1.00 42.72 165 GLN A CA 1
ATOM 1335 C C . GLN A 1 165 ? -15.202 -29.633 29.357 1.00 42.72 165 GLN A C 1
ATOM 1337 O O . GLN A 1 165 ? -16.173 -29.926 28.623 1.00 42.72 165 GLN A O 1
#

pLDDT: mean 86.15, std 12.67, range [37.09, 97.5]

Nearest PDB structures (foldseek):
  6es8-assembly1_A  TM=3.711E-01  e=5.981E-01  Human immunodeficiency virus 1
  5hgl-assembly1_F  TM=3.510E-01  e=9.056E-01  Human immunodeficiency virus 1
  8cl0-assembly1_F  TM=3.492E-01  e=1.005E+00  Human immunodeficiency virus 1
  8tov-assembly1_H  TM=3.707E-01  e=1.777E+00  Human immunodeficiency virus 1
  4u0d-assembly2_L  TM=2.856E-01  e=1.521E+00  Human immunodeficiency virus type 1 (NEW YORK-5 ISOLATE)

Sequence (165 aa):
MEPMNVFQFKKLNNDNYRQWKLDIKMLLMERGLFKFIGKSEPVLAEGATSREKMEFEHQKCKALATIYLSLEESQKDLVAEAETAKEAWTLLEEIYEPKSRARIAQLRSEFYSIKKQPSESIGIYLAHIQQAAKALKNAGKSIPEDEVAYQMIENLPPEFDNIVQ

Solvent-accessible surface area (backbone atoms only — not comparable to full-atom values): 9824 Å² total; per-residue (Å²): 131,80,81,76,81,74,83,83,70,73,53,35,52,100,85,42,50,76,58,33,54,53,53,53,50,52,52,27,50,77,70,70,33,43,57,57,59,49,96,56,84,79,76,80,63,91,85,63,49,74,67,56,53,52,51,49,54,50,47,50,53,50,38,27,50,54,55,58,70,39,37,33,79,94,49,40,75,74,38,67,86,45,90,43,29,37,51,35,51,48,49,50,46,57,72,76,44,42,67,45,55,55,48,46,53,47,45,48,54,51,50,79,63,58,61,59,55,93,91,57,54,69,71,58,45,52,47,52,54,52,50,38,50,49,53,31,41,75,65,73,43,79,74,58,69,67,60,55,52,46,56,68,53,75,36,52,62,78,92,51,57,88,76,71,122

Foldseek 3Di:
DPPPPPPDDQADDLPCLVVLVVSLCVVCVVVVLNQQQDPDNDDDDDPDDPVRVVVVVVSFVVLLCSNLVSHDPVCNVQCVVPPTNNSSVVSSCCVRVCVLVVVLVVLVVQLLPQADDPPDDLVVSLVSNVVSQVVNVVSVHHDDVVVSVCSSPVRDPPVCVVVPD

Radius of gyration: 23.45 Å; Cα contacts (8 Å, |Δi|>4): 123; chains: 1; bounding box: 43×46×71 Å